Protein AF-A0A960B6R9-F1 (afdb_monomer_lite)

Structure (mmCIF, N/CA/C/O backbone):
data_AF-A0A960B6R9-F1
#
_entry.id   AF-A0A960B6R9-F1
#
loop_
_atom_site.group_PDB
_atom_site.id
_atom_site.type_symbol
_atom_site.label_atom_id
_atom_site.label_alt_id
_atom_site.label_comp_id
_atom_site.label_asym_id
_atom_site.label_entity_id
_atom_site.label_seq_id
_atom_site.pdbx_PDB_ins_code
_atom_site.Cartn_x
_atom_site.Cartn_y
_atom_site.Cartn_z
_atom_site.occupancy
_atom_site.B_iso_or_equiv
_atom_site.auth_seq_id
_atom_site.auth_comp_id
_atom_site.auth_asym_id
_atom_site.auth_atom_id
_atom_site.pdbx_PDB_model_num
ATOM 1 N N . LEU A 1 1 ? -15.801 4.354 9.598 1.00 91.00 1 LEU A N 1
ATOM 2 C CA . LEU A 1 1 ? -15.105 5.424 10.351 1.00 91.00 1 LEU A CA 1
ATOM 3 C C . LEU A 1 1 ? -13.659 4.978 10.558 1.00 91.00 1 LEU A C 1
ATOM 5 O O . LEU A 1 1 ? -13.438 3.774 10.571 1.00 91.00 1 LEU A O 1
ATOM 9 N N . ILE A 1 2 ? -12.693 5.892 10.639 1.00 96.19 2 ILE A N 1
ATOM 10 C CA . ILE A 1 2 ? -11.294 5.549 10.938 1.00 96.19 2 ILE A CA 1
ATOM 11 C C . ILE A 1 2 ? -10.962 6.166 12.292 1.00 96.19 2 ILE A C 1
ATOM 13 O O . ILE A 1 2 ? -11.156 7.367 12.469 1.00 96.19 2 ILE A O 1
ATOM 17 N N . GLU A 1 3 ? -10.495 5.343 13.223 1.00 97.12 3 GLU A N 1
ATOM 18 C CA . GLU A 1 3 ? -9.959 5.779 14.508 1.00 97.12 3 GLU A CA 1
ATOM 19 C C . GLU A 1 3 ? -8.432 5.808 14.434 1.00 97.12 3 GLU A C 1
ATOM 21 O O . GLU A 1 3 ? -7.813 4.884 13.904 1.00 97.12 3 GLU A O 1
ATOM 26 N N . ILE A 1 4 ? -7.827 6.884 14.938 1.00 97.31 4 ILE A N 1
ATOM 27 C CA . ILE A 1 4 ? -6.375 7.057 14.998 1.00 97.31 4 ILE A CA 1
ATOM 28 C C . ILE A 1 4 ? -6.024 7.466 16.427 1.00 97.31 4 ILE A C 1
ATOM 30 O O . ILE A 1 4 ? -6.390 8.564 16.853 1.00 97.31 4 ILE A O 1
ATOM 34 N N . SER A 1 5 ? -5.296 6.613 17.147 1.00 96.75 5 SER A N 1
ATOM 35 C CA . SER A 1 5 ? -4.748 6.931 18.468 1.00 96.75 5 SER A CA 1
ATOM 36 C C . SER A 1 5 ? -3.232 7.057 18.373 1.00 96.75 5 SER A C 1
ATOM 38 O O . SER A 1 5 ? -2.513 6.083 18.155 1.00 96.75 5 SER A O 1
ATOM 40 N N . ILE A 1 6 ? -2.722 8.281 18.537 1.00 97.12 6 ILE A N 1
ATOM 41 C CA . ILE A 1 6 ? -1.275 8.534 18.597 1.00 97.12 6 ILE A CA 1
ATOM 42 C C . ILE A 1 6 ? -0.649 7.997 19.894 1.00 97.12 6 ILE A C 1
ATOM 44 O O . ILE A 1 6 ? 0.421 7.390 19.798 1.00 97.12 6 ILE A O 1
ATOM 48 N N . PRO A 1 7 ? -1.272 8.157 21.084 1.00 97.88 7 PRO A N 1
ATOM 49 C CA . PRO A 1 7 ? -0.735 7.583 22.317 1.00 97.88 7 PRO A CA 1
ATOM 50 C C . PRO A 1 7 ? -0.579 6.060 22.243 1.00 97.88 7 PRO A C 1
ATOM 52 O O . PRO A 1 7 ? 0.480 5.544 22.597 1.00 97.88 7 PRO A O 1
ATOM 55 N N . ASP A 1 8 ? -1.583 5.365 21.701 1.00 97.12 8 ASP A N 1
ATOM 56 C CA . ASP A 1 8 ? -1.589 3.898 21.607 1.00 97.12 8 ASP A CA 1
ATOM 57 C C . ASP A 1 8 ? -0.908 3.373 20.333 1.00 97.12 8 ASP A C 1
ATOM 59 O O . ASP A 1 8 ? -0.748 2.167 20.161 1.00 97.12 8 ASP A O 1
ATOM 63 N N . ARG A 1 9 ? -0.482 4.278 19.437 1.00 96.44 9 ARG A N 1
ATOM 64 C CA . ARG A 1 9 ? 0.120 3.972 18.126 1.00 96.44 9 ARG A CA 1
ATOM 65 C C . ARG A 1 9 ? -0.749 3.046 17.271 1.00 96.44 9 ARG A C 1
ATOM 67 O O . ARG A 1 9 ? -0.232 2.171 16.578 1.00 96.44 9 ARG A O 1
ATOM 74 N N . SER A 1 10 ? -2.060 3.254 17.305 1.00 96.62 10 SER A N 1
ATOM 75 C CA . SER A 1 10 ? -3.034 2.432 16.596 1.00 96.62 10 SER A CA 1
ATOM 76 C C . SER A 1 10 ? -3.769 3.222 15.515 1.00 96.62 10 SER A C 1
ATOM 78 O O . SER A 1 10 ? -3.959 4.441 15.590 1.00 96.62 10 SER A O 1
ATOM 80 N N . MET A 1 11 ? -4.183 2.498 14.480 1.00 95.88 11 MET A N 1
ATOM 81 C CA . MET A 1 11 ? -5.075 2.994 13.443 1.00 95.88 11 MET A CA 1
ATOM 82 C C . MET A 1 11 ? -6.046 1.874 13.080 1.00 95.88 11 MET A C 1
ATOM 84 O O . MET A 1 11 ? -5.630 0.853 12.533 1.00 95.88 11 MET A O 1
ATOM 88 N N . THR A 1 12 ? -7.329 2.078 13.367 1.00 95.25 12 THR A N 1
ATOM 89 C CA . THR A 1 12 ? -8.357 1.039 13.254 1.00 95.25 12 THR A CA 1
ATOM 90 C C . THR A 1 12 ? -9.464 1.489 12.313 1.00 95.25 12 THR A C 1
ATOM 92 O O . THR A 1 12 ? -10.023 2.583 12.433 1.00 95.25 12 THR A O 1
ATOM 95 N N . LEU A 1 13 ? -9.807 0.629 11.356 1.00 96.06 13 LEU A N 1
ATOM 96 C CA . LEU A 1 13 ? -10.993 0.810 10.532 1.00 96.06 13 LEU A CA 1
ATOM 97 C C . LEU A 1 13 ? -12.202 0.266 11.300 1.00 96.06 13 LEU A C 1
ATOM 99 O O . LEU A 1 13 ? -12.329 -0.937 11.474 1.00 96.06 13 LEU A O 1
ATOM 103 N N . LEU A 1 14 ? -13.096 1.153 11.738 1.00 95.38 14 LEU A N 1
ATOM 104 C CA . LEU A 1 14 ? -14.281 0.796 12.521 1.00 95.38 14 LEU A CA 1
ATOM 105 C C . LEU A 1 14 ? -15.377 0.231 11.607 1.00 95.38 14 LEU A C 1
ATOM 107 O O . LEU A 1 14 ? -16.292 0.950 11.186 1.00 95.38 14 LEU A O 1
ATOM 111 N N . VAL A 1 15 ? -15.203 -1.034 11.233 1.00 94.50 15 VAL A N 1
ATOM 112 C CA . VAL A 1 15 ? -16.098 -1.883 10.439 1.00 94.50 15 VAL A CA 1
ATOM 113 C C . VAL A 1 15 ? -15.965 -3.302 10.999 1.00 94.50 15 V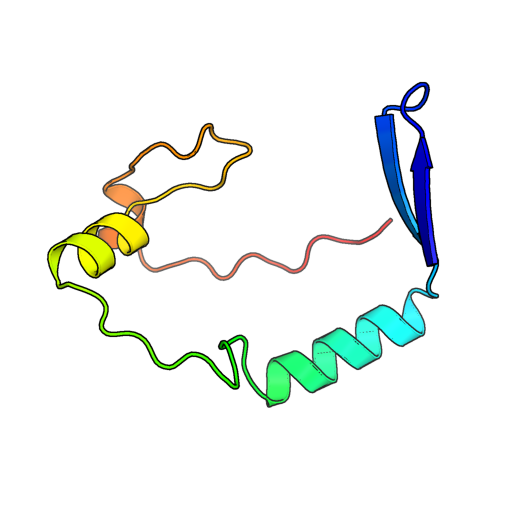AL A C 1
ATOM 115 O O . VAL A 1 15 ? -14.887 -3.685 11.435 1.00 94.50 15 VAL A O 1
ATOM 118 N N . ASP A 1 16 ? -17.049 -4.064 11.001 1.00 93.75 16 ASP A N 1
ATOM 119 C CA . ASP A 1 16 ? -17.071 -5.466 11.412 1.00 93.75 16 ASP A CA 1
ATOM 120 C C . ASP A 1 16 ? -16.251 -6.371 10.476 1.00 93.75 16 ASP A C 1
ATOM 122 O O . ASP A 1 16 ? -16.194 -6.162 9.257 1.00 93.75 16 ASP A O 1
ATOM 126 N N . ASP A 1 17 ? -15.666 -7.424 11.044 1.00 92.06 17 ASP A N 1
ATOM 127 C CA . ASP A 1 17 ? -14.815 -8.367 10.309 1.00 92.06 17 ASP A CA 1
ATOM 128 C C . ASP A 1 17 ? -15.568 -9.080 9.185 1.00 92.06 17 ASP A C 1
ATOM 130 O O . ASP A 1 17 ? -15.010 -9.313 8.112 1.00 92.06 17 ASP A O 1
ATOM 134 N N . THR A 1 18 ? -16.856 -9.371 9.390 1.00 93.81 18 THR A N 1
ATOM 135 C CA . THR A 1 18 ? -17.726 -9.970 8.371 1.00 93.81 18 THR A CA 1
ATOM 136 C C . THR A 1 18 ? -17.816 -9.088 7.130 1.00 93.81 18 THR A C 1
ATOM 138 O O . THR A 1 18 ? -17.547 -9.549 6.021 1.00 93.81 18 THR A O 1
ATOM 141 N N . THR A 1 19 ? -18.067 -7.791 7.298 1.00 95.31 19 THR A N 1
ATOM 142 C CA . THR A 1 19 ? -18.086 -6.831 6.191 1.00 95.31 19 THR A CA 1
ATOM 143 C C . THR A 1 19 ? -16.716 -6.695 5.525 1.00 95.31 19 THR A C 1
ATOM 145 O O . THR A 1 19 ? -16.641 -6.544 4.301 1.00 95.31 19 THR A O 1
ATOM 148 N N . LEU A 1 20 ? -15.612 -6.736 6.279 1.00 94.25 20 LEU A N 1
ATOM 149 C CA . LEU A 1 20 ? -14.266 -6.711 5.695 1.00 94.25 20 LEU A CA 1
ATOM 150 C C . LEU A 1 20 ? -13.989 -7.959 4.849 1.00 94.25 20 LEU A C 1
ATOM 152 O O . LEU A 1 20 ? -13.499 -7.826 3.723 1.00 94.25 20 LEU A O 1
ATOM 156 N N . ALA A 1 21 ? -14.356 -9.141 5.344 1.00 94.06 21 ALA A N 1
ATOM 157 C CA . ALA A 1 21 ? -14.223 -10.404 4.628 1.00 94.06 21 ALA A CA 1
ATOM 158 C C . ALA A 1 21 ? -15.056 -10.410 3.337 1.00 94.06 21 ALA A C 1
ATOM 160 O O . ALA A 1 21 ? -14.532 -10.720 2.266 1.00 94.06 21 ALA A O 1
ATOM 161 N N . GLU A 1 22 ? -16.315 -9.969 3.396 1.00 95.56 22 GLU A N 1
ATOM 162 C CA . GLU A 1 22 ? -17.182 -9.843 2.219 1.00 95.56 22 GLU A CA 1
ATOM 163 C C . GLU A 1 22 ? -16.617 -8.871 1.176 1.00 95.56 22 GLU A C 1
ATOM 165 O O . GLU A 1 22 ? -16.639 -9.142 -0.028 1.00 95.56 22 GLU A O 1
ATOM 170 N N . ARG A 1 23 ? -16.096 -7.718 1.616 1.00 95.06 23 ARG A N 1
ATOM 171 C CA . ARG A 1 23 ? -15.457 -6.744 0.718 1.00 95.06 23 ARG A CA 1
ATOM 172 C C . ARG A 1 23 ? -14.214 -7.328 0.065 1.00 95.06 23 ARG A C 1
ATOM 174 O O . ARG A 1 23 ? -13.989 -7.057 -1.114 1.00 95.06 23 ARG A O 1
ATOM 181 N N . ARG A 1 24 ? -13.426 -8.107 0.810 1.00 93.88 24 ARG A N 1
ATOM 182 C CA . ARG A 1 24 ? -12.225 -8.758 0.290 1.00 93.88 24 ARG A CA 1
ATOM 183 C C . ARG A 1 24 ? -12.576 -9.819 -0.745 1.00 93.88 24 ARG A C 1
ATOM 185 O O . ARG A 1 24 ? -12.078 -9.705 -1.856 1.00 93.88 24 ARG A O 1
ATOM 192 N N . ALA A 1 25 ? -13.509 -10.722 -0.446 1.00 94.38 25 ALA A N 1
ATOM 193 C CA . ALA A 1 25 ? -13.970 -11.745 -1.387 1.00 94.38 25 ALA A CA 1
ATOM 194 C C . ALA A 1 25 ? -14.500 -11.128 -2.693 1.00 94.38 25 ALA A C 1
ATOM 196 O O . ALA A 1 25 ? -14.038 -11.465 -3.782 1.00 94.38 25 ALA A O 1
ATOM 197 N N . ARG A 1 26 ? -15.381 -10.122 -2.589 1.00 94.94 26 ARG A N 1
ATOM 198 C CA . ARG A 1 26 ? -15.898 -9.391 -3.759 1.00 94.94 26 ARG A CA 1
ATOM 199 C C . ARG A 1 26 ? -14.783 -8.731 -4.573 1.00 94.94 26 ARG A C 1
ATOM 201 O O . ARG A 1 26 ? -14.870 -8.634 -5.792 1.00 94.94 26 ARG A O 1
ATOM 208 N N . GLN A 1 27 ? -13.754 -8.209 -3.912 1.00 93.12 27 GLN A N 1
ATOM 209 C CA . GLN A 1 27 ? -12.652 -7.535 -4.591 1.00 93.12 27 GLN A CA 1
ATOM 210 C C . GLN A 1 27 ? -11.634 -8.522 -5.180 1.00 93.12 27 GLN A C 1
ATOM 212 O O . GLN A 1 27 ? -11.050 -8.212 -6.217 1.00 93.12 27 GLN A O 1
ATOM 217 N N . ASP A 1 28 ? -11.459 -9.700 -4.581 1.00 92.69 28 ASP A N 1
ATOM 218 C CA . ASP A 1 28 ? -10.653 -10.792 -5.130 1.00 92.69 28 ASP A CA 1
ATOM 219 C C . ASP A 1 28 ? -11.242 -11.289 -6.461 1.00 92.69 28 ASP A C 1
ATOM 221 O O . ASP A 1 28 ? -10.494 -11.472 -7.421 1.00 92.69 28 ASP A O 1
ATOM 225 N N . GLU A 1 29 ? -12.573 -11.383 -6.568 1.00 94.12 29 GLU A N 1
ATOM 226 C CA . GLU A 1 29 ? -13.278 -11.697 -7.824 1.00 94.12 29 GLU A CA 1
ATOM 227 C C . GLU A 1 29 ? -13.069 -10.627 -8.912 1.00 94.12 29 GLU A C 1
ATOM 229 O O . GLU A 1 29 ? -12.924 -10.941 -10.093 1.00 94.12 29 GLU A O 1
ATOM 234 N N . LEU A 1 30 ? -13.030 -9.347 -8.526 1.00 91.62 30 LEU A N 1
ATOM 235 C CA . LEU A 1 30 ? -12.839 -8.221 -9.452 1.00 91.62 30 LEU A CA 1
ATOM 236 C C . LEU A 1 30 ? -11.361 -7.970 -9.809 1.00 91.62 30 LEU A C 1
ATOM 238 O O . LEU A 1 30 ? -11.063 -7.276 -10.790 1.00 91.62 30 LEU A O 1
ATOM 242 N N . GLY A 1 31 ? -10.444 -8.517 -9.011 1.00 90.44 31 GLY A N 1
ATOM 243 C CA . GLY A 1 31 ? -9.006 -8.302 -9.090 1.00 90.44 31 GLY A CA 1
ATOM 244 C C . GLY A 1 31 ? -8.538 -6.965 -8.496 1.00 90.44 31 GLY A C 1
ATOM 245 O O . GLY A 1 31 ? -9.217 -5.935 -8.528 1.00 90.44 31 GLY A O 1
ATOM 246 N N . TRP A 1 32 ? -7.304 -6.953 -7.988 1.00 88.38 32 TRP A N 1
ATOM 247 C CA . TRP A 1 32 ? -6.679 -5.790 -7.346 1.00 88.38 32 TRP A CA 1
ATOM 248 C C . TRP A 1 32 ? -5.961 -4.896 -8.356 1.00 88.38 32 TRP A C 1
ATOM 250 O O . TRP A 1 32 ? -4.735 -4.861 -8.431 1.00 88.38 32 TRP A O 1
ATOM 260 N N . ARG A 1 33 ? -6.740 -4.149 -9.143 1.00 87.31 33 ARG A N 1
ATOM 261 C CA . ARG A 1 33 ? -6.219 -3.142 -10.078 1.00 87.31 33 ARG A CA 1
A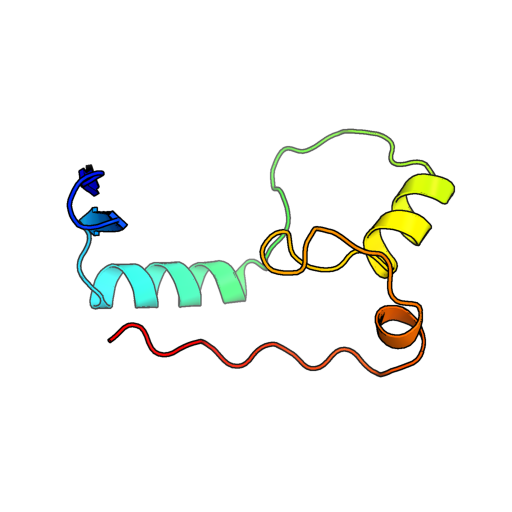TOM 262 C C . ARG A 1 33 ? -6.938 -1.798 -9.932 1.00 87.31 33 ARG A C 1
ATOM 264 O O . ARG A 1 33 ? -8.143 -1.779 -9.673 1.00 87.31 33 ARG A O 1
ATOM 271 N N . PRO A 1 34 ? -6.239 -0.661 -10.113 1.00 88.81 34 PRO A N 1
ATOM 272 C CA . PRO A 1 34 ? -6.879 0.652 -10.132 1.00 88.81 34 PRO A CA 1
ATOM 273 C C . PRO A 1 34 ? -7.945 0.723 -11.235 1.00 88.81 34 PRO A C 1
ATOM 275 O O . PRO A 1 34 ? -7.640 0.434 -12.388 1.00 88.81 34 PRO A O 1
ATOM 278 N N . ARG A 1 35 ? -9.181 1.116 -10.899 1.00 88.62 35 ARG A N 1
ATOM 279 C CA . ARG A 1 35 ? -10.296 1.132 -11.870 1.00 88.62 35 ARG A CA 1
ATOM 280 C C . ARG A 1 35 ? -10.237 2.306 -12.851 1.00 88.62 35 ARG A C 1
ATOM 282 O O . ARG A 1 35 ? -10.470 2.114 -14.034 1.00 88.62 35 ARG A O 1
ATOM 289 N N . ASN A 1 36 ? -9.884 3.497 -12.363 1.00 91.50 36 ASN A N 1
ATOM 290 C CA . ASN A 1 36 ? -9.974 4.755 -13.119 1.00 91.50 36 ASN A CA 1
ATOM 291 C C . ASN A 1 36 ? -8.604 5.442 -13.258 1.00 91.50 36 ASN A C 1
ATOM 293 O O . ASN A 1 36 ? -8.487 6.647 -13.048 1.00 91.50 36 ASN A O 1
ATOM 297 N N . ARG A 1 37 ? -7.537 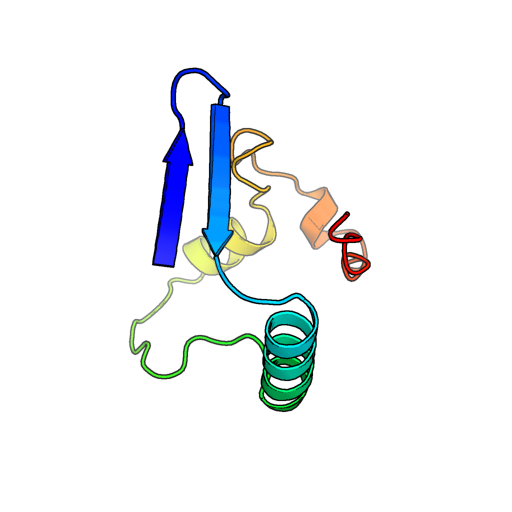4.676 -13.515 1.00 89.25 37 ARG A N 1
ATOM 298 C CA . ARG A 1 37 ? -6.180 5.227 -13.639 1.00 89.25 37 ARG A CA 1
ATOM 299 C C . ARG A 1 37 ? -5.735 5.232 -15.096 1.00 89.25 37 ARG A C 1
ATOM 301 O O . ARG A 1 37 ? -5.341 4.187 -15.599 1.00 89.25 37 ARG A O 1
ATOM 308 N N . ASP A 1 38 ? -5.719 6.413 -15.707 1.00 88.56 38 ASP A N 1
ATOM 309 C CA . ASP A 1 38 ? -5.141 6.632 -17.033 1.00 88.56 38 ASP A CA 1
ATOM 310 C C . ASP A 1 38 ? -3.855 7.456 -16.911 1.00 88.56 38 ASP A C 1
ATOM 312 O O . ASP A 1 38 ? -3.868 8.666 -16.688 1.00 88.56 38 ASP A O 1
ATOM 316 N N . ARG A 1 39 ? -2.718 6.761 -16.929 1.00 91.75 39 ARG A N 1
ATOM 317 C CA . ARG A 1 39 ? -1.388 7.372 -16.953 1.00 91.75 39 ARG A CA 1
ATOM 318 C C . ARG A 1 39 ? -0.453 6.472 -17.741 1.00 91.75 39 ARG A C 1
ATOM 320 O O . ARG A 1 39 ? -0.486 5.251 -17.579 1.00 91.75 39 ARG A O 1
ATOM 327 N N . VAL A 1 40 ? 0.451 7.077 -18.497 1.00 91.69 40 VAL A N 1
ATOM 328 C CA . VAL A 1 40 ? 1.541 6.340 -19.136 1.00 91.69 40 VAL A 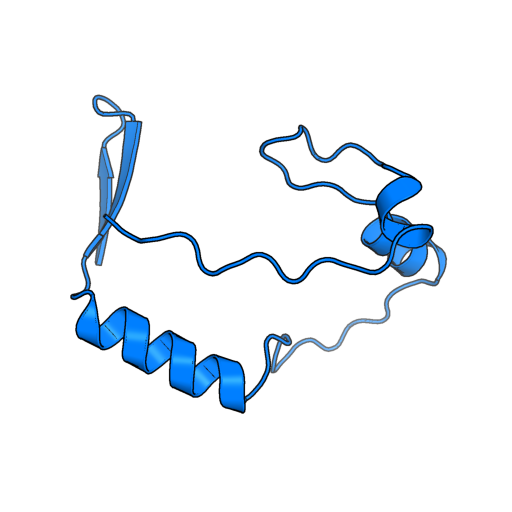CA 1
ATOM 329 C C . VAL A 1 40 ? 2.620 6.063 -18.091 1.00 91.69 40 VAL A C 1
ATOM 331 O O . VAL A 1 40 ? 3.127 6.979 -17.444 1.00 91.69 40 VAL A O 1
ATOM 334 N N . VAL A 1 41 ? 2.958 4.789 -17.905 1.00 90.94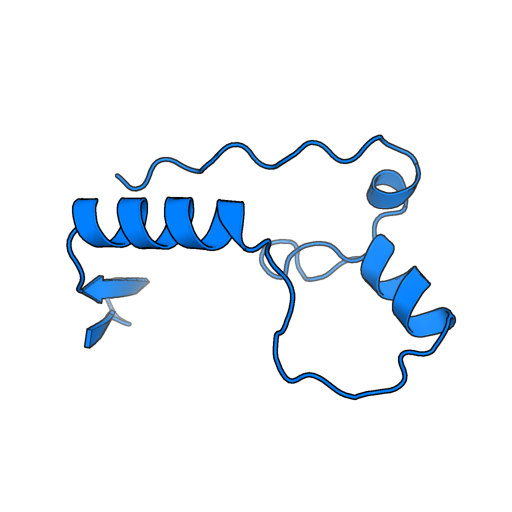 41 VAL A N 1
ATOM 335 C CA . VAL A 1 41 ? 4.059 4.350 -17.040 1.00 90.94 41 VAL A CA 1
ATOM 336 C C . VAL A 1 41 ? 5.270 4.086 -17.935 1.00 90.94 41 VAL A C 1
ATOM 338 O O . VAL A 1 41 ? 5.150 3.462 -18.986 1.00 90.94 41 VAL A O 1
ATOM 341 N N . SER A 1 42 ? 6.435 4.626 -17.574 1.00 96.44 42 SER A N 1
ATOM 342 C CA . SER A 1 42 ? 7.661 4.380 -18.336 1.00 96.44 42 SER A CA 1
ATOM 343 C C . SER A 1 42 ? 8.208 2.981 -18.040 1.00 96.44 42 SER A C 1
ATOM 345 O O . SER A 1 42 ? 8.043 2.474 -16.933 1.00 96.44 42 SER A O 1
ATOM 347 N N . LYS A 1 43 ? 8.950 2.391 -18.988 1.00 95.81 43 LYS A N 1
ATOM 348 C CA . LYS A 1 43 ? 9.608 1.086 -18.779 1.00 95.81 43 LYS A CA 1
ATOM 349 C C . LYS A 1 43 ? 10.524 1.101 -17.552 1.00 95.81 43 LYS A C 1
ATOM 351 O O . LYS A 1 43 ? 10.540 0.160 -16.772 1.00 95.81 43 LYS A O 1
ATOM 356 N N . ALA A 1 44 ? 11.249 2.201 -17.341 1.00 94.50 44 ALA A N 1
ATOM 357 C CA . ALA A 1 44 ? 12.088 2.366 -16.156 1.00 94.50 44 ALA A CA 1
ATOM 358 C C . ALA A 1 44 ? 11.273 2.298 -14.851 1.00 94.50 44 ALA A C 1
ATOM 360 O O . ALA A 1 44 ? 11.722 1.698 -13.876 1.00 94.50 44 ALA A O 1
ATOM 361 N N . LEU A 1 45 ? 10.070 2.881 -14.836 1.00 93.94 45 LEU A N 1
ATOM 362 C CA . LEU A 1 45 ? 9.186 2.860 -13.673 1.00 93.94 45 LEU A CA 1
ATOM 363 C C . LEU A 1 45 ? 8.538 1.483 -13.459 1.00 93.94 45 LEU A C 1
ATOM 365 O O . LEU A 1 45 ? 8.347 1.086 -12.313 1.00 93.94 45 LEU A O 1
ATOM 369 N N . GLU A 1 46 ? 8.252 0.740 -14.529 1.00 91.12 46 GLU A N 1
ATOM 370 C CA . GLU A 1 46 ? 7.801 -0.658 -14.446 1.00 91.12 46 GLU A CA 1
ATOM 371 C C . GLU A 1 46 ? 8.872 -1.547 -13.804 1.00 91.12 46 GLU A C 1
ATOM 373 O O . GLU A 1 46 ? 8.591 -2.247 -12.833 1.00 91.12 46 GLU A O 1
ATOM 378 N N . VAL A 1 47 ? 10.119 -1.457 -14.283 1.00 93.19 47 VAL A N 1
ATOM 379 C CA . VAL A 1 47 ? 11.247 -2.222 -13.727 1.00 93.19 47 VAL A CA 1
ATOM 380 C C . VAL A 1 47 ? 11.508 -1.829 -12.274 1.00 93.19 47 VAL A C 1
ATOM 382 O O . VAL A 1 47 ? 11.705 -2.695 -11.427 1.00 93.19 47 VAL A O 1
ATOM 385 N N . TYR A 1 48 ? 11.459 -0.532 -11.953 1.00 91.88 48 TYR A N 1
ATOM 386 C CA . TYR A 1 48 ? 11.591 -0.067 -10.573 1.00 91.88 48 TYR A CA 1
ATOM 387 C C . TYR A 1 48 ? 10.514 -0.674 -9.665 1.00 91.88 48 TYR A C 1
ATOM 389 O O . TYR A 1 48 ? 10.837 -1.168 -8.587 1.00 91.88 48 TYR A O 1
ATOM 397 N N . ALA A 1 49 ? 9.251 -0.665 -10.103 1.00 91.50 49 ALA A N 1
ATOM 398 C CA . ALA A 1 49 ? 8.135 -1.192 -9.324 1.00 91.50 49 ALA A CA 1
ATOM 399 C C . ALA A 1 49 ? 8.260 -2.700 -9.065 1.00 91.50 49 ALA A C 1
ATOM 401 O O . ALA A 1 49 ? 7.922 -3.144 -7.974 1.00 91.50 49 ALA A O 1
ATOM 402 N N . ALA A 1 50 ? 8.790 -3.466 -10.022 1.00 91.31 50 ALA A N 1
ATOM 403 C CA . ALA A 1 50 ? 9.008 -4.904 -9.867 1.00 91.31 50 ALA A CA 1
ATOM 404 C C . ALA A 1 50 ? 10.052 -5.257 -8.788 1.00 91.31 50 ALA A C 1
ATOM 406 O O . ALA A 1 50 ? 10.025 -6.355 -8.249 1.00 91.31 50 ALA A O 1
ATOM 407 N N . MET A 1 51 ? 10.959 -4.331 -8.458 1.00 93.31 51 MET A N 1
ATOM 408 C CA . MET A 1 51 ? 12.004 -4.535 -7.444 1.00 93.31 51 MET A CA 1
ATOM 409 C C . MET A 1 51 ? 11.682 -3.878 -6.095 1.00 93.31 51 MET A C 1
ATOM 411 O O . MET A 1 51 ? 12.430 -4.060 -5.134 1.00 93.31 51 MET A O 1
ATOM 415 N N . ALA A 1 52 ? 10.645 -3.043 -6.022 1.00 93.94 52 ALA A N 1
ATOM 416 C CA . ALA A 1 52 ? 10.375 -2.217 -4.851 1.00 93.94 52 ALA A CA 1
ATOM 417 C C . ALA A 1 52 ? 9.790 -3.047 -3.700 1.00 93.94 52 ALA A C 1
ATOM 419 O O . ALA A 1 52 ? 8.762 -3.705 -3.846 1.00 93.94 52 ALA A O 1
ATOM 420 N N . LEU A 1 53 ? 10.427 -2.973 -2.532 1.00 93.56 53 LEU A N 1
ATOM 421 C CA . LEU A 1 53 ? 9.899 -3.524 -1.291 1.00 93.56 53 LEU A CA 1
ATOM 422 C C . LEU A 1 53 ? 8.880 -2.575 -0.657 1.00 93.56 53 LEU A C 1
ATOM 424 O O . LEU A 1 53 ? 8.778 -1.393 -0.992 1.00 93.56 53 LEU A O 1
ATOM 428 N N . SER A 1 54 ? 8.123 -3.109 0.292 1.00 92.38 54 SER A N 1
ATOM 429 C CA . SER A 1 54 ? 7.146 -2.356 1.063 1.00 92.38 54 SER A CA 1
ATOM 430 C C . SER A 1 54 ? 7.797 -1.249 1.910 1.00 92.38 54 SER A C 1
ATOM 432 O O . SER A 1 54 ? 8.989 -1.282 2.231 1.00 92.38 54 SER A O 1
ATOM 434 N N . ALA A 1 55 ? 7.016 -0.225 2.263 1.00 93.00 55 ALA A N 1
ATOM 435 C CA . ALA A 1 55 ? 7.522 0.938 2.995 1.00 93.00 55 ALA A CA 1
ATOM 436 C C . ALA A 1 55 ? 7.962 0.605 4.433 1.00 93.00 55 ALA A C 1
ATOM 438 O O . ALA A 1 55 ? 8.874 1.249 4.945 1.00 93.00 55 ALA A O 1
ATOM 439 N N . ASP A 1 56 ? 7.393 -0.432 5.057 1.00 92.94 56 ASP A N 1
ATOM 440 C CA . ASP A 1 56 ? 7.858 -0.978 6.344 1.00 92.94 56 ASP A CA 1
ATOM 441 C C . ASP A 1 56 ? 9.288 -1.536 6.259 1.00 92.94 56 ASP A C 1
ATOM 443 O O . ASP A 1 56 ? 10.022 -1.505 7.243 1.00 92.94 56 ASP A O 1
ATOM 447 N N . LYS A 1 57 ? 9.727 -1.947 5.063 1.00 93.00 57 LYS A N 1
ATOM 448 C CA . LYS A 1 57 ? 11.109 -2.356 4.762 1.00 93.00 57 LYS A CA 1
ATOM 449 C C . LYS A 1 57 ? 11.953 -1.204 4.201 1.00 93.00 57 LYS A C 1
ATOM 451 O O . LYS A 1 57 ? 12.993 -1.434 3.586 1.00 93.00 57 LYS A O 1
ATOM 456 N N . GLY A 1 58 ? 11.495 0.040 4.356 1.00 94.00 58 GLY A N 1
ATOM 457 C CA . GLY A 1 58 ? 12.187 1.243 3.892 1.00 94.00 58 GLY A CA 1
ATOM 458 C C . GLY A 1 58 ? 12.079 1.514 2.388 1.00 94.00 58 GLY A C 1
ATOM 459 O O . GLY A 1 58 ? 12.858 2.313 1.875 1.00 94.00 58 GLY A O 1
ATOM 460 N N . ALA A 1 59 ? 11.155 0.855 1.673 1.00 92.62 59 ALA A N 1
ATOM 461 C CA . ALA A 1 59 ? 10.994 0.978 0.217 1.00 92.62 59 ALA A CA 1
ATOM 462 C C . ALA A 1 59 ? 12.290 0.704 -0.576 1.00 92.62 59 ALA A C 1
ATOM 464 O O . ALA A 1 59 ? 12.535 1.273 -1.645 1.00 92.62 59 ALA A O 1
ATOM 465 N N . ALA A 1 60 ? 13.147 -0.163 -0.029 1.00 94.62 60 ALA A N 1
ATOM 466 C CA . ALA A 1 60 ? 14.384 -0.573 -0.673 1.00 94.62 60 ALA A CA 1
ATOM 467 C C . ALA A 1 60 ? 14.108 -1.371 -1.957 1.00 94.62 60 ALA A C 1
ATOM 469 O O . ALA A 1 60 ? 12.998 -1.840 -2.205 1.00 94.62 60 ALA A O 1
ATOM 470 N N . ARG A 1 61 ? 15.140 -1.534 -2.786 1.00 94.00 61 ARG A N 1
ATOM 471 C CA . ARG A 1 61 ? 15.061 -2.322 -4.020 1.00 94.00 61 ARG A CA 1
ATOM 472 C C . ARG A 1 61 ? 15.716 -3.676 -3.798 1.00 94.00 61 ARG A C 1
ATOM 474 O O . ARG A 1 61 ? 16.856 -3.713 -3.342 1.00 94.00 61 ARG A O 1
ATOM 481 N N . SER A 1 62 ? 15.023 -4.750 -4.157 1.00 92.50 62 SER A N 1
ATOM 482 C CA . SER A 1 62 ? 15.557 -6.110 -4.134 1.00 92.50 62 SER A CA 1
ATOM 483 C C . SER A 1 62 ? 15.388 -6.774 -5.494 1.00 92.50 62 SER A C 1
ATOM 485 O O . SER A 1 62 ? 14.292 -6.788 -6.052 1.00 92.50 62 SER A O 1
ATOM 487 N N . ILE A 1 63 ? 16.480 -7.334 -6.014 1.00 88.62 63 ILE A N 1
ATOM 488 C CA . ILE A 1 63 ? 16.475 -8.111 -7.260 1.00 88.62 63 ILE A CA 1
ATOM 489 C C . ILE A 1 63 ? 15.786 -9.469 -7.087 1.00 88.62 63 ILE A C 1
ATOM 491 O O . ILE A 1 63 ? 15.209 -9.969 -8.048 1.00 88.62 63 ILE A O 1
ATOM 495 N N . GLU A 1 64 ? 15.748 -9.991 -5.855 1.00 86.88 64 GLU A N 1
ATOM 496 C CA . GLU A 1 64 ? 15.093 -11.262 -5.516 1.00 86.88 64 GLU A CA 1
ATOM 497 C C . GLU A 1 64 ? 13.602 -11.262 -5.895 1.00 86.88 64 GLU A C 1
ATOM 499 O O . GLU A 1 64 ? 13.072 -12.262 -6.365 1.00 86.88 64 GLU A O 1
ATOM 504 N N . GLN A 1 65 ? 12.928 -10.103 -5.805 1.00 78.94 65 GLN A N 1
ATOM 505 C CA . GLN A 1 65 ? 11.514 -9.944 -6.191 1.00 78.94 65 GLN A CA 1
ATOM 506 C C . GLN A 1 65 ? 11.235 -10.251 -7.672 1.00 78.94 65 GLN A C 1
ATOM 508 O O . GLN A 1 65 ? 10.097 -10.533 -8.039 1.00 78.94 65 GLN A O 1
ATOM 513 N N . VAL A 1 66 ? 12.258 -10.159 -8.525 1.00 79.88 66 VAL A N 1
ATOM 514 C CA . VAL A 1 66 ? 12.154 -10.384 -9.972 1.00 79.88 66 VAL A CA 1
ATOM 515 C C . VAL A 1 66 ? 12.705 -11.760 -10.360 1.00 79.88 66 VAL A C 1
ATOM 517 O O . VAL A 1 66 ? 12.312 -12.304 -11.390 1.00 79.88 66 VAL A O 1
ATOM 520 N N . THR A 1 67 ? 13.608 -12.329 -9.555 1.00 75.25 67 THR A N 1
ATOM 521 C CA . THR A 1 67 ? 14.265 -13.617 -9.828 1.00 75.25 67 THR A CA 1
ATOM 522 C C . THR A 1 67 ? 13.571 -14.811 -9.176 1.00 75.25 67 THR A C 1
ATOM 524 O O . THR A 1 67 ? 13.727 -15.928 -9.666 1.00 75.25 67 THR A O 1
ATOM 527 N N . GLU A 1 68 ? 12.773 -14.600 -8.128 1.00 63.53 68 GLU A N 1
ATOM 528 C CA . GLU A 1 68 ? 11.989 -15.643 -7.461 1.00 63.53 68 GLU A CA 1
ATOM 529 C C . GLU A 1 68 ? 10.497 -15.573 -7.852 1.00 63.53 68 GLU A C 1
ATOM 531 O O . GLU A 1 68 ? 9.944 -14.481 -8.013 1.00 63.53 68 GLU A O 1
ATOM 536 N N . PRO A 1 69 ? 9.794 -16.715 -8.006 1.00 55.25 69 PRO A N 1
ATOM 537 C CA . PRO A 1 69 ? 8.363 -16.702 -8.285 1.00 55.25 69 PRO A CA 1
ATOM 538 C C . PRO A 1 69 ? 7.614 -16.056 -7.115 1.00 55.25 69 PRO A C 1
ATOM 540 O O . PRO A 1 69 ? 7.699 -16.526 -5.981 1.00 55.25 69 PRO A O 1
ATOM 543 N N . ALA A 1 70 ? 6.868 -14.986 -7.405 1.00 56.00 70 ALA A N 1
ATOM 544 C CA . ALA A 1 70 ? 6.126 -14.218 -6.413 1.00 56.00 70 ALA A CA 1
ATOM 545 C C . ALA A 1 70 ? 5.252 -15.131 -5.534 1.00 56.00 70 ALA A C 1
ATOM 547 O O . ALA A 1 70 ? 4.238 -15.672 -5.986 1.00 56.00 70 ALA A O 1
ATOM 548 N N . GLN A 1 71 ? 5.626 -15.285 -4.263 1.00 53.25 71 GLN A N 1
ATOM 549 C CA . GLN A 1 71 ? 4.752 -15.893 -3.270 1.00 53.25 71 GLN A CA 1
ATOM 550 C C . GLN A 1 71 ? 3.581 -14.948 -3.024 1.00 53.25 71 GLN A C 1
ATOM 552 O O . GLN A 1 71 ? 3.755 -13.793 -2.630 1.00 53.25 71 GLN A O 1
ATOM 557 N N . ARG A 1 72 ? 2.367 -15.440 -3.292 1.00 50.66 72 ARG A N 1
ATOM 558 C CA . ARG A 1 72 ? 1.142 -14.742 -2.913 1.00 50.66 72 ARG A CA 1
ATOM 559 C C . ARG A 1 72 ? 1.197 -14.547 -1.396 1.00 50.66 72 ARG A C 1
ATOM 561 O O . ARG A 1 72 ? 1.307 -15.550 -0.697 1.00 50.66 72 ARG A O 1
ATOM 568 N N . PRO A 1 73 ? 1.143 -13.310 -0.878 1.00 52.53 73 PRO A N 1
ATOM 569 C CA . PRO A 1 73 ? 1.074 -13.125 0.559 1.00 52.53 73 PRO A CA 1
ATOM 570 C C . PRO A 1 73 ? -0.198 -13.813 1.063 1.00 52.53 73 PRO A C 1
ATOM 572 O O . PRO A 1 73 ? -1.298 -13.502 0.595 1.00 52.53 73 PRO A O 1
ATOM 575 N N . GLU A 1 74 ? -0.028 -14.775 1.970 1.00 48.91 74 GLU A N 1
ATOM 576 C CA . GLU A 1 74 ? -1.130 -15.387 2.712 1.00 48.91 74 GLU A CA 1
ATOM 577 C C . GLU A 1 74 ? -1.937 -14.270 3.395 1.00 48.91 74 GLU A C 1
ATOM 579 O O . GLU A 1 74 ? -1.342 -13.296 3.878 1.00 48.91 74 GLU A O 1
ATOM 584 N N . PRO A 1 75 ? -3.279 -14.347 3.416 1.00 50.81 75 PRO A N 1
ATOM 585 C CA .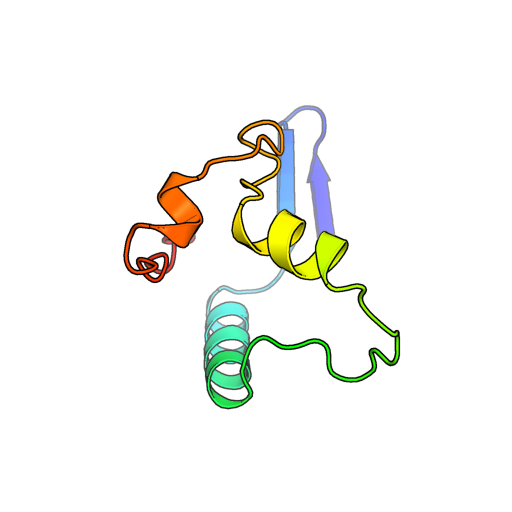 PRO A 1 75 ? -4.085 -13.358 4.113 1.00 50.81 75 PRO A CA 1
ATOM 586 C C . PRO A 1 75 ? -3.645 -13.302 5.579 1.00 50.81 75 PRO A C 1
ATOM 588 O O . PRO A 1 75 ? -3.711 -14.296 6.300 1.00 50.81 75 PRO A O 1
ATOM 591 N N . HIS A 1 76 ? -3.157 -12.136 6.008 1.00 48.75 76 HIS A N 1
ATOM 592 C CA . HIS A 1 76 ? -2.768 -11.930 7.395 1.00 48.75 76 HIS A CA 1
ATOM 593 C C . HIS A 1 76 ? -4.027 -12.034 8.266 1.00 48.75 76 HIS A C 1
ATOM 595 O O . HIS A 1 76 ? -5.011 -11.354 7.947 1.00 48.75 76 HIS A O 1
ATOM 601 N N . PRO A 1 77 ? -4.037 -12.874 9.317 1.00 38.91 77 PRO A N 1
ATOM 602 C CA . PRO A 1 77 ? -5.173 -12.935 10.217 1.00 38.91 77 PRO A CA 1
ATOM 603 C C . PRO A 1 77 ? -5.333 -11.560 10.865 1.00 38.91 77 PRO A C 1
ATOM 605 O O . PRO A 1 77 ? -4.424 -11.053 11.519 1.00 38.91 77 PRO A O 1
ATOM 608 N N . ILE A 1 78 ? -6.483 -10.943 10.620 1.00 45.75 78 ILE A N 1
ATOM 609 C CA . ILE A 1 78 ? -6.983 -9.850 11.445 1.00 45.75 78 ILE A CA 1
ATOM 610 C C . ILE A 1 78 ? -7.419 -10.496 12.762 1.00 45.75 78 ILE A C 1
ATOM 612 O O . ILE A 1 78 ? -8.316 -11.336 12.770 1.00 45.75 78 ILE A O 1
ATOM 616 N N . GLY A 1 79 ? -6.683 -10.205 13.829 1.00 38.75 79 GLY A N 1
ATOM 617 C CA . GLY A 1 79 ? -6.982 -10.603 15.202 1.00 38.75 79 GLY A CA 1
ATOM 618 C C . GLY A 1 79 ? -7.050 -9.379 16.094 1.00 38.75 79 GLY A C 1
ATOM 619 O O . GLY A 1 79 ? -6.487 -8.335 15.687 1.00 38.75 79 GLY A O 1
#

pLDDT: mean 86.19, std 15.88, range [38.75, 97.88]

Radius of gyration: 16.71 Å; chains: 1; bounding box: 35×25×42 Å

Foldseek 3Di:
DWDQDPVVRDIDDPDDPVVVVVVVVVDVVVDPDDDPDDDDDDPVNVVLVQQFDDVVVVRDGHPCSVVPDDDDPDPDDPD

Sequence (79 aa):
LIEISIPDRSMTLLVDDTTLAERRARQDELGWRPRNRDRVVSKALEVYAAMALSADKGAARSIEQVTEPAQRPEPHPIG

Secondary structure (DSSP, 8-state):
-EEEETTTTEEEE-S-HHHHHHHHHHHHHH-SS-SS---PPPHHHHHHHHHBPPGGGTT-B-SHHHHS--PPPPPPP--